Protein AF-A0A9P6U6Z8-F1 (afdb_monomer)

Secondary structure (DSSP, 8-state):
-HHHHHHHHHHHHHHHHHHHHHHHHHHHHHHHHS-GGGS-TTS---HHHHHHHHHHHHHHHHHHHHHHHHHHHHHHHHHHHHHHHHHHHHTTS----------PPPPEEEEETTEEEEE---------

Structure (mmCIF, N/CA/C/O backbone):
data_AF-A0A9P6U6Z8-F1
#
_entry.id   AF-A0A9P6U6Z8-F1
#
loop_
_atom_site.group_PDB
_atom_site.id
_atom_site.type_symbol
_atom_site.label_atom_id
_atom_site.label_alt_id
_atom_site.label_comp_id
_atom_site.label_asym_id
_atom_site.label_entity_id
_atom_site.label_seq_id
_atom_site.pdbx_PDB_ins_code
_atom_site.Cartn_x
_atom_site.Cartn_y
_atom_site.Cartn_z
_atom_site.occupancy
_atom_site.B_iso_or_equiv
_atom_site.auth_seq_id
_atom_site.auth_comp_id
_atom_site.auth_asym_id
_atom_site.auth_atom_id
_atom_site.pdbx_PDB_model_num
ATOM 1 N N . MET A 1 1 ? 26.142 -16.366 -38.286 1.00 62.81 1 MET A N 1
ATOM 2 C CA . MET A 1 1 ? 26.442 -16.435 -36.831 1.00 62.81 1 MET A CA 1
ATOM 3 C C . MET A 1 1 ? 26.085 -15.152 -36.070 1.00 62.81 1 MET A C 1
ATOM 5 O O . MET A 1 1 ? 25.405 -15.247 -35.051 1.00 62.81 1 MET A O 1
ATOM 9 N N . ASN A 1 2 ? 26.460 -13.964 -36.560 1.00 77.44 2 ASN A N 1
ATOM 10 C CA . ASN A 1 2 ? 26.207 -12.683 -35.872 1.00 77.44 2 ASN A CA 1
ATOM 11 C C . ASN A 1 2 ? 24.716 -12.337 -35.706 1.00 77.44 2 ASN A C 1
ATOM 13 O O . ASN A 1 2 ? 24.307 -11.908 -34.629 1.00 77.44 2 ASN A O 1
ATOM 17 N N . GLU A 1 3 ? 23.889 -12.637 -36.709 1.00 84.00 3 GLU A N 1
ATOM 18 C CA . GLU A 1 3 ? 22.441 -12.378 -36.680 1.00 84.00 3 GLU A CA 1
ATOM 19 C C . GLU A 1 3 ? 21.719 -13.154 -35.560 1.00 84.00 3 GLU A C 1
ATOM 21 O O . GLU A 1 3 ? 20.912 -12.604 -34.816 1.00 84.00 3 GLU A O 1
ATOM 26 N N . LYS A 1 4 ? 22.078 -14.430 -35.353 1.00 85.19 4 LYS A N 1
ATOM 27 C CA . LYS A 1 4 ? 21.512 -15.270 -34.281 1.00 85.19 4 LYS A CA 1
ATOM 28 C C . LYS A 1 4 ? 21.896 -14.750 -32.892 1.00 85.19 4 LYS A C 1
ATOM 30 O O . LYS A 1 4 ? 21.081 -14.787 -31.973 1.00 85.19 4 LYS A O 1
ATOM 35 N N . ARG A 1 5 ? 23.124 -14.241 -32.729 1.00 87.88 5 ARG A N 1
ATOM 36 C CA . ARG A 1 5 ? 23.589 -13.630 -31.471 1.00 87.88 5 ARG A CA 1
ATOM 37 C C . ARG A 1 5 ? 22.898 -12.288 -31.212 1.00 87.88 5 ARG A C 1
ATOM 39 O O . ARG A 1 5 ? 22.545 -12.017 -30.068 1.00 87.88 5 ARG A O 1
ATOM 46 N N . ARG A 1 6 ? 22.659 -11.493 -32.259 1.00 91.94 6 ARG 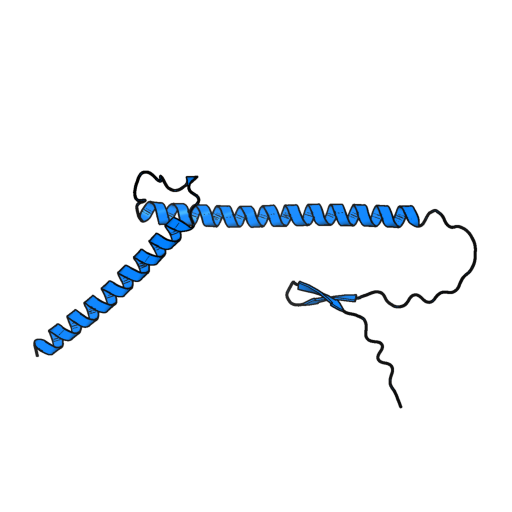A N 1
ATOM 47 C CA . ARG A 1 6 ? 21.905 -10.233 -32.201 1.00 91.94 6 ARG A CA 1
ATOM 48 C C . ARG A 1 6 ? 20.463 -10.460 -31.746 1.00 91.94 6 ARG A C 1
ATOM 50 O O . ARG A 1 6 ? 20.079 -9.926 -30.711 1.00 91.94 6 ARG A O 1
ATOM 57 N N . ARG A 1 7 ? 19.735 -11.370 -32.404 1.00 90.88 7 ARG A N 1
ATOM 58 C CA . ARG A 1 7 ? 18.351 -11.728 -32.036 1.00 90.88 7 ARG A CA 1
ATOM 59 C C . ARG A 1 7 ? 18.224 -12.226 -30.594 1.00 90.88 7 ARG A C 1
ATOM 61 O O . ARG A 1 7 ? 17.289 -11.862 -29.891 1.00 90.88 7 ARG A O 1
ATOM 68 N N . ARG A 1 8 ? 19.190 -13.022 -30.115 1.00 91.69 8 ARG A N 1
ATOM 69 C CA . ARG A 1 8 ? 19.227 -13.469 -28.709 1.00 91.69 8 ARG A CA 1
ATOM 70 C C . ARG A 1 8 ? 19.361 -12.299 -27.730 1.00 91.69 8 ARG A C 1
ATOM 72 O O . ARG A 1 8 ? 18.656 -12.277 -26.727 1.00 91.69 8 ARG A O 1
ATOM 79 N N . ARG A 1 9 ? 20.231 -11.323 -28.019 1.00 93.94 9 ARG A N 1
ATOM 80 C CA . ARG A 1 9 ? 20.387 -10.117 -27.184 1.00 93.94 9 ARG A CA 1
ATOM 81 C C . ARG A 1 9 ? 19.136 -9.246 -27.208 1.00 93.94 9 ARG A C 1
ATOM 83 O O . ARG A 1 9 ? 18.712 -8.784 -26.159 1.00 93.94 9 ARG A O 1
ATOM 90 N N . GLU A 1 10 ? 18.541 -9.045 -28.379 1.00 94.50 10 GLU A N 1
ATOM 91 C CA . GLU A 1 10 ? 17.307 -8.265 -28.531 1.00 94.50 10 GLU A CA 1
ATOM 92 C C . GLU A 1 10 ? 16.157 -8.896 -27.736 1.00 94.50 10 GLU A C 1
ATOM 94 O O . GLU A 1 10 ? 15.512 -8.212 -26.942 1.00 94.50 10 GLU A O 1
ATOM 99 N N . SER A 1 11 ? 15.974 -10.215 -27.857 1.00 95.44 11 SER A N 1
ATOM 100 C CA . SER A 1 11 ? 14.991 -10.963 -27.068 1.00 95.44 11 SER A CA 1
ATOM 101 C C . SER A 1 11 ? 15.243 -10.822 -25.567 1.00 95.44 11 SER A C 1
ATOM 103 O O . SER A 1 11 ? 14.315 -10.543 -24.812 1.00 95.44 11 SER A O 1
ATOM 105 N N . HIS A 1 12 ? 16.492 -10.988 -25.124 1.00 97.50 12 HIS A N 1
ATOM 106 C CA . HIS A 1 12 ? 16.856 -10.839 -23.716 1.00 97.50 12 HIS A CA 1
ATOM 107 C C . HIS A 1 12 ? 16.560 -9.422 -23.198 1.00 97.50 12 HIS A C 1
ATOM 109 O O . HIS A 1 12 ? 15.935 -9.252 -22.153 1.00 97.50 12 HIS A O 1
ATOM 115 N N . ASN A 1 13 ? 16.936 -8.392 -23.959 1.00 98.00 13 ASN A N 1
ATOM 116 C CA . ASN A 1 13 ? 16.691 -6.995 -23.603 1.00 98.00 13 ASN A CA 1
ATOM 117 C C . ASN A 1 13 ? 15.195 -6.668 -23.528 1.00 98.00 13 ASN A C 1
ATOM 119 O O . ASN A 1 13 ? 14.782 -5.897 -22.661 1.00 98.00 13 ASN A O 1
ATOM 123 N N . ALA A 1 14 ? 14.382 -7.246 -24.415 1.00 97.50 14 ALA A N 1
ATOM 124 C CA . ALA A 1 14 ? 12.934 -7.072 -24.404 1.00 97.50 14 ALA A CA 1
ATOM 125 C C . ALA A 1 14 ? 12.278 -7.725 -23.177 1.00 97.50 14 ALA A C 1
ATOM 127 O O . ALA A 1 14 ? 11.343 -7.163 -22.606 1.00 97.50 14 ALA A O 1
ATOM 128 N N . VAL A 1 15 ? 12.762 -8.897 -22.758 1.00 98.31 15 VAL A N 1
ATOM 129 C CA . VAL A 1 15 ? 12.289 -9.571 -21.538 1.00 98.31 15 VAL A CA 1
ATOM 130 C C . VAL A 1 15 ? 12.639 -8.748 -20.302 1.00 98.31 15 VAL A C 1
ATOM 132 O O . VAL A 1 15 ? 11.762 -8.447 -19.497 1.00 98.31 15 VAL A O 1
ATOM 135 N N . GLU A 1 16 ? 13.891 -8.311 -20.182 1.00 98.25 16 GLU A N 1
ATOM 136 C CA . GLU A 1 16 ? 14.320 -7.537 -19.017 1.00 98.25 16 GLU A CA 1
ATOM 137 C C . GLU A 1 16 ? 13.638 -6.163 -18.951 1.00 98.25 16 GLU A C 1
ATOM 139 O O . GLU A 1 16 ? 13.283 -5.699 -17.870 1.00 98.25 16 GLU A O 1
ATOM 144 N N . ARG A 1 17 ? 13.377 -5.519 -20.098 1.00 98.44 17 ARG A N 1
ATOM 145 C CA . ARG A 1 17 ? 12.574 -4.290 -20.135 1.00 98.44 17 ARG A CA 1
ATOM 146 C C . ARG A 1 17 ? 11.178 -4.526 -19.555 1.00 98.44 17 ARG A C 1
ATOM 148 O O . ARG A 1 17 ? 10.813 -3.826 -18.620 1.0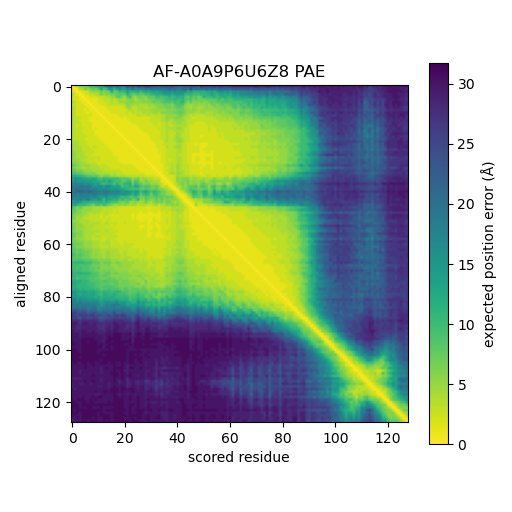0 98.44 17 ARG A O 1
ATOM 155 N N . ARG A 1 18 ? 10.467 -5.560 -20.022 1.00 98.56 18 ARG A N 1
ATOM 156 C CA . ARG A 1 18 ? 9.136 -5.919 -19.499 1.00 98.56 18 ARG A CA 1
ATOM 157 C C . ARG A 1 18 ? 9.149 -6.201 -17.998 1.00 98.56 18 ARG A C 1
ATOM 159 O O . ARG A 1 18 ? 8.262 -5.743 -17.288 1.00 98.56 18 ARG A O 1
ATOM 166 N N . ARG A 1 19 ? 10.173 -6.901 -17.499 1.00 98.62 19 ARG A N 1
ATOM 167 C CA . ARG A 1 19 ? 10.344 -7.133 -16.057 1.00 98.62 19 ARG A CA 1
ATOM 168 C C . ARG A 1 19 ? 10.480 -5.816 -15.288 1.00 98.62 19 ARG A C 1
ATOM 170 O O . ARG A 1 19 ? 9.829 -5.642 -14.261 1.00 98.62 19 ARG A O 1
ATOM 177 N N . ARG A 1 20 ? 11.313 -4.888 -15.771 1.00 98.50 20 ARG A N 1
ATOM 178 C CA . ARG A 1 20 ? 11.484 -3.573 -15.130 1.00 98.50 20 ARG A CA 1
ATOM 179 C C . ARG A 1 20 ? 10.207 -2.745 -15.161 1.00 98.50 20 ARG A C 1
ATOM 181 O O . ARG A 1 20 ? 9.905 -2.097 -14.164 1.00 98.50 20 ARG A O 1
ATOM 188 N N . ASP A 1 21 ? 9.481 -2.770 -16.270 1.00 98.38 21 ASP A N 1
ATOM 189 C CA . ASP A 1 21 ? 8.234 -2.021 -16.422 1.00 98.38 21 ASP A CA 1
ATOM 190 C C . ASP A 1 21 ? 7.179 -2.545 -15.444 1.00 98.38 21 ASP A C 1
ATOM 192 O O . ASP A 1 21 ? 6.629 -1.759 -14.678 1.00 98.38 21 ASP A O 1
ATOM 196 N N . ASN A 1 22 ? 7.031 -3.867 -15.324 1.00 98.44 22 ASN A N 1
ATOM 197 C CA . ASN A 1 22 ? 6.128 -4.472 -14.345 1.00 98.44 22 ASN A CA 1
ATOM 198 C C . ASN A 1 22 ? 6.477 -4.102 -12.889 1.00 98.44 22 ASN A C 1
ATOM 200 O O . ASN A 1 22 ? 5.593 -3.770 -12.102 1.00 98.44 22 ASN A O 1
ATOM 204 N N . ILE A 1 23 ? 7.766 -4.098 -12.526 1.00 98.31 23 ILE A N 1
ATOM 205 C CA . ILE A 1 23 ? 8.204 -3.643 -11.194 1.00 98.31 23 ILE A CA 1
ATOM 206 C C . ILE A 1 23 ? 7.832 -2.170 -10.979 1.00 98.31 23 ILE A C 1
ATOM 208 O O . ILE A 1 23 ? 7.349 -1.798 -9.910 1.00 98.31 23 ILE A O 1
ATOM 212 N N . ASN A 1 24 ? 8.055 -1.319 -11.982 1.00 97.69 24 ASN A N 1
ATOM 213 C CA . ASN A 1 24 ? 7.755 0.107 -11.886 1.00 97.69 24 ASN A CA 1
ATOM 214 C C . ASN A 1 24 ? 6.253 0.372 -11.758 1.00 97.69 24 ASN A C 1
ATOM 216 O O . ASN A 1 24 ? 5.869 1.228 -10.965 1.00 97.69 24 ASN A O 1
ATOM 220 N N . GLU A 1 25 ? 5.425 -0.371 -12.490 1.00 97.94 25 GLU A N 1
ATOM 221 C CA . GLU A 1 25 ? 3.965 -0.316 -12.388 1.00 97.94 25 GLU A CA 1
ATOM 222 C C . GLU A 1 25 ? 3.504 -0.657 -10.974 1.00 97.94 25 GLU A C 1
ATOM 224 O O . GLU A 1 25 ? 2.738 0.102 -10.388 1.00 97.94 25 GLU A O 1
ATOM 229 N N . LYS A 1 26 ? 4.033 -1.731 -10.376 1.00 98.06 26 LYS A N 1
ATOM 230 C CA . LYS A 1 26 ? 3.668 -2.122 -9.006 1.00 98.06 26 LY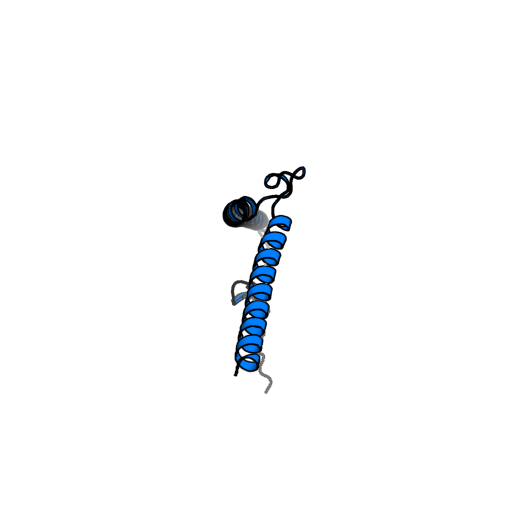S A CA 1
ATOM 231 C C . LYS A 1 26 ? 4.101 -1.096 -7.965 1.00 98.06 26 LYS A C 1
ATOM 233 O O . LYS A 1 26 ? 3.353 -0.820 -7.033 1.00 98.06 26 LYS A O 1
ATOM 238 N N . ILE A 1 27 ? 5.270 -0.477 -8.135 1.00 96.69 27 ILE A N 1
ATOM 239 C CA . ILE A 1 27 ? 5.689 0.635 -7.269 1.00 96.69 27 ILE A CA 1
ATOM 240 C C . ILE A 1 27 ? 4.747 1.834 -7.437 1.00 96.69 27 ILE A C 1
ATOM 242 O O . ILE A 1 27 ? 4.390 2.470 -6.451 1.00 96.69 27 ILE A O 1
ATOM 246 N N . GLN A 1 28 ? 4.321 2.147 -8.661 1.00 94.75 28 GLN A N 1
ATOM 247 C CA . GLN A 1 28 ? 3.397 3.253 -8.894 1.00 94.75 28 GLN A CA 1
ATOM 248 C C . GLN A 1 28 ? 2.009 2.972 -8.305 1.00 94.75 28 GLN A C 1
ATOM 250 O O . GLN A 1 28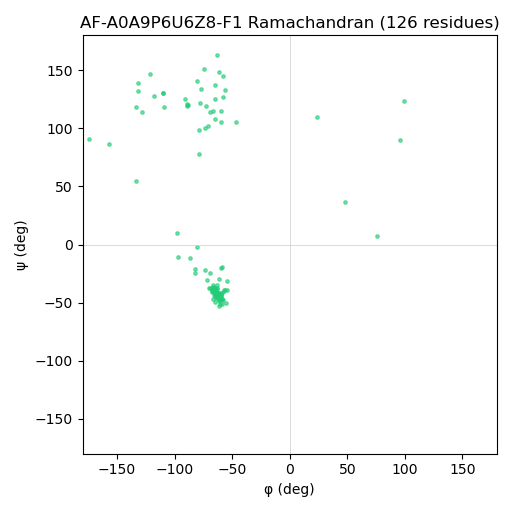 ? 1.435 3.861 -7.686 1.00 94.75 28 GLN A O 1
ATOM 255 N N . GLU A 1 29 ? 1.503 1.746 -8.434 1.00 96.31 29 GLU A N 1
ATOM 256 C CA . GLU A 1 29 ? 0.247 1.293 -7.826 1.00 96.31 29 GLU A CA 1
ATOM 257 C C . GLU A 1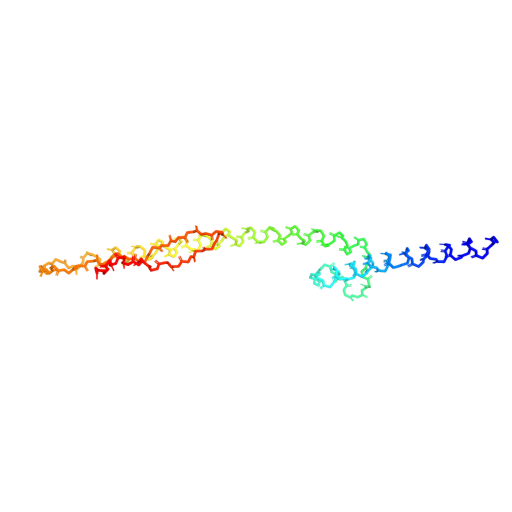 29 ? 0.289 1.446 -6.301 1.00 96.31 29 GLU A C 1
ATOM 259 O O . GLU A 1 29 ? -0.592 2.083 -5.724 1.00 96.31 29 GLU A O 1
ATOM 264 N N . LEU A 1 30 ? 1.367 0.987 -5.654 1.00 96.31 30 LEU A N 1
ATOM 265 C CA . LEU A 1 30 ? 1.579 1.190 -4.217 1.00 96.31 30 LEU A CA 1
ATOM 266 C C . LEU A 1 30 ? 1.504 2.670 -3.822 1.00 96.31 30 LEU A C 1
ATOM 268 O O . LEU A 1 30 ? 0.904 3.001 -2.805 1.00 96.31 30 LEU A O 1
ATOM 272 N N . SER A 1 31 ? 2.049 3.571 -4.643 1.00 93.25 31 SER A N 1
ATOM 273 C CA . SER A 1 31 ? 1.975 5.012 -4.381 1.00 93.25 31 SER A CA 1
ATOM 274 C C . SER A 1 31 ? 0.544 5.548 -4.347 1.00 93.25 31 SER A C 1
ATOM 276 O O . SER A 1 31 ? 0.308 6.529 -3.653 1.00 93.25 31 SER A O 1
ATOM 278 N N . THR A 1 32 ? -0.385 4.946 -5.095 1.00 92.88 32 THR A N 1
ATOM 279 C CA . THR A 1 32 ? -1.797 5.375 -5.146 1.00 92.88 32 THR A CA 1
ATOM 280 C C . THR A 1 32 ? -2.633 4.838 -3.987 1.00 92.88 32 THR A C 1
ATOM 282 O O . THR A 1 32 ? -3.671 5.404 -3.667 1.00 92.88 32 THR A O 1
ATOM 285 N N . LEU A 1 33 ? -2.175 3.759 -3.346 1.00 94.62 33 LEU A N 1
ATOM 286 C CA . LEU A 1 33 ? -2.830 3.153 -2.183 1.00 94.62 33 LEU A CA 1
ATOM 287 C C . LEU A 1 33 ? -2.398 3.798 -0.861 1.00 94.62 33 LEU A C 1
ATOM 289 O O . LEU A 1 33 ? -2.984 3.522 0.185 1.00 94.62 33 LEU A O 1
ATOM 293 N N . LEU A 1 34 ? -1.348 4.619 -0.890 1.00 93.00 34 LEU A N 1
ATOM 294 C CA . LEU A 1 34 ? -0.869 5.328 0.283 1.00 93.00 34 LEU A CA 1
ATOM 295 C C . LEU A 1 34 ? -1.772 6.529 0.599 1.00 93.00 34 LEU A C 1
ATOM 297 O O . LEU A 1 34 ? -2.067 7.315 -0.300 1.00 93.00 34 LEU A O 1
ATOM 301 N N . PRO A 1 35 ? -2.157 6.725 1.873 1.00 90.94 35 PRO A N 1
ATOM 302 C CA . PRO A 1 35 ? -2.850 7.935 2.297 1.00 90.94 35 PRO A CA 1
ATOM 303 C C . PRO A 1 35 ? -2.027 9.191 1.995 1.00 90.94 35 PRO A C 1
ATOM 305 O O . PRO A 1 35 ? -0.807 9.179 2.168 1.00 90.94 35 PRO A O 1
ATOM 308 N N . GLU A 1 36 ? -2.695 10.290 1.637 1.00 84.25 36 GLU A N 1
ATOM 309 C CA . GLU A 1 36 ? -2.056 11.560 1.248 1.00 84.25 36 GLU A CA 1
ATOM 310 C C . GLU A 1 36 ? -1.069 12.086 2.303 1.00 84.25 36 GLU A C 1
ATOM 312 O O . GLU A 1 36 ? -0.026 12.626 1.965 1.00 84.25 36 GLU A O 1
ATOM 317 N N . ILE A 1 37 ? -1.309 11.819 3.591 1.00 80.25 37 ILE A N 1
ATOM 318 C CA . ILE A 1 37 ? -0.387 12.186 4.681 1.00 80.25 37 ILE A CA 1
ATOM 319 C C . ILE A 1 37 ? 1.018 11.564 4.556 1.00 80.25 37 ILE A C 1
ATOM 321 O O . ILE A 1 37 ? 1.964 12.027 5.194 1.00 80.25 37 ILE A O 1
ATOM 325 N N . TYR A 1 38 ? 1.173 10.489 3.779 1.00 77.25 38 TYR A N 1
ATOM 326 C CA . TYR A 1 38 ? 2.447 9.796 3.583 1.00 77.25 38 TYR A CA 1
ATOM 327 C C . TYR A 1 38 ? 3.180 10.219 2.311 1.00 77.25 38 TYR A C 1
ATOM 329 O O . TYR A 1 38 ? 4.350 9.847 2.151 1.00 77.25 38 TYR A O 1
ATOM 337 N N . VAL A 1 39 ? 2.518 10.965 1.425 1.00 75.69 39 VAL A N 1
ATOM 338 C CA . VAL A 1 39 ? 3.013 11.310 0.094 1.00 75.69 39 VAL A CA 1
ATOM 339 C C . VAL A 1 39 ? 2.916 12.816 -0.084 1.00 75.69 39 VAL A C 1
ATOM 341 O O . VAL A 1 39 ? 1.834 13.381 -0.113 1.00 75.69 39 VAL A O 1
ATOM 344 N N . ASP A 1 40 ? 4.063 13.475 -0.193 1.00 75.06 40 ASP A N 1
ATOM 345 C CA . ASP A 1 40 ? 4.099 14.921 -0.383 1.00 75.06 40 ASP A CA 1
ATOM 346 C C . ASP A 1 40 ? 3.605 15.264 -1.798 1.00 75.06 40 ASP A C 1
ATOM 348 O O . ASP A 1 40 ? 4.331 15.076 -2.776 1.00 75.06 40 ASP A O 1
ATOM 352 N N . SER A 1 41 ? 2.352 15.714 -1.921 1.00 68.12 41 SER A N 1
ATOM 353 C CA . SER A 1 41 ? 1.660 15.931 -3.203 1.00 68.12 41 SER A CA 1
ATOM 354 C C . SER A 1 41 ? 2.366 16.932 -4.122 1.00 68.12 41 SER A C 1
ATOM 356 O O . SER A 1 41 ? 2.133 16.934 -5.331 1.00 68.12 41 SER A O 1
ATOM 358 N N . ALA A 1 42 ? 3.245 17.772 -3.568 1.00 71.75 42 ALA A N 1
ATOM 359 C CA . ALA A 1 42 ? 4.025 18.745 -4.322 1.00 71.75 42 ALA A CA 1
ATOM 360 C C . ALA A 1 42 ? 5.168 18.112 -5.137 1.00 71.75 42 ALA A C 1
ATOM 362 O O . ALA A 1 42 ? 5.622 18.710 -6.111 1.00 71.75 42 ALA A O 1
ATOM 363 N N . ASN A 1 43 ? 5.636 16.912 -4.772 1.00 76.88 43 ASN A N 1
ATOM 364 C CA . ASN A 1 43 ? 6.793 16.278 -5.397 1.00 76.88 43 ASN A CA 1
ATOM 365 C C . ASN A 1 43 ? 6.514 14.827 -5.774 1.00 76.88 43 ASN A C 1
ATOM 367 O O . ASN A 1 43 ? 5.969 14.051 -4.997 1.00 76.88 43 ASN A O 1
ATOM 371 N N . LYS A 1 44 ? 6.984 14.412 -6.958 1.00 79.19 44 LYS A N 1
ATOM 372 C CA . LYS A 1 44 ? 6.889 13.010 -7.373 1.00 79.19 44 LYS A CA 1
ATOM 373 C C . LYS A 1 44 ? 7.634 12.128 -6.355 1.00 79.19 44 LYS A C 1
ATOM 375 O O . LYS A 1 44 ? 8.861 12.236 -6.253 1.00 79.19 44 LYS A O 1
ATOM 380 N N . PRO A 1 45 ? 6.937 11.247 -5.618 1.00 80.00 45 PRO A N 1
ATOM 381 C CA . PRO A 1 45 ? 7.554 10.470 -4.557 1.00 80.00 45 PRO A CA 1
ATOM 382 C C . PRO A 1 45 ? 8.597 9.514 -5.136 1.00 80.00 45 PRO A C 1
ATOM 384 O O . PRO A 1 45 ? 8.406 8.879 -6.177 1.00 80.00 45 PRO A O 1
ATOM 387 N N . ASN A 1 46 ? 9.742 9.418 -4.462 1.00 90.69 46 ASN A N 1
ATOM 388 C CA . ASN A 1 46 ? 10.805 8.522 -4.896 1.00 90.69 46 ASN A CA 1
ATOM 389 C C . ASN A 1 46 ? 10.449 7.055 -4.582 1.00 90.69 46 ASN A C 1
ATOM 391 O O . ASN A 1 46 ? 9.748 6.759 -3.613 1.00 90.69 46 ASN A O 1
ATOM 395 N N . LYS A 1 47 ? 10.969 6.115 -5.386 1.00 93.56 47 LYS A N 1
ATOM 396 C CA . LYS A 1 47 ? 10.646 4.680 -5.261 1.00 93.56 47 LYS A CA 1
ATOM 397 C C . LYS A 1 47 ? 10.948 4.116 -3.867 1.00 93.56 47 LYS A C 1
ATOM 399 O O . LYS A 1 47 ? 10.173 3.319 -3.356 1.00 93.56 47 LYS A O 1
ATOM 404 N N . GLY A 1 48 ? 12.050 4.540 -3.243 1.00 93.88 48 GLY A N 1
ATOM 405 C CA . GLY A 1 48 ? 12.435 4.075 -1.907 1.00 93.88 48 GLY A CA 1
ATOM 406 C C . GLY A 1 48 ? 11.460 4.521 -0.815 1.00 93.88 48 GLY A C 1
ATOM 407 O O . GLY A 1 48 ? 11.118 3.739 0.068 1.00 93.88 48 GLY A O 1
ATOM 408 N N . VAL A 1 49 ? 10.966 5.756 -0.902 1.00 92.88 49 VAL A N 1
ATOM 409 C CA . VAL A 1 49 ? 9.949 6.307 -0.003 1.00 92.88 49 VAL A CA 1
ATOM 410 C C . VAL A 1 49 ? 8.630 5.579 -0.194 1.00 92.88 49 VAL A C 1
ATOM 412 O O . VAL A 1 49 ? 8.067 5.154 0.809 1.00 92.88 49 VAL A O 1
ATOM 415 N N . ILE A 1 50 ? 8.179 5.372 -1.438 1.00 94.31 50 ILE A N 1
ATOM 416 C CA . ILE A 1 50 ? 6.939 4.629 -1.713 1.00 94.31 50 ILE A CA 1
ATOM 417 C C . ILE A 1 50 ? 7.004 3.246 -1.062 1.00 94.31 50 ILE A C 1
ATOM 419 O O . ILE A 1 50 ? 6.105 2.881 -0.311 1.00 94.31 50 ILE A O 1
ATOM 423 N N . LEU A 1 51 ? 8.093 2.502 -1.280 1.00 97.00 51 LEU A N 1
ATOM 424 C CA . LEU A 1 51 ? 8.265 1.165 -0.707 1.00 97.00 51 LEU A CA 1
ATOM 425 C C . LEU A 1 51 ? 8.269 1.189 0.826 1.00 97.00 51 LEU A C 1
ATOM 427 O O . LEU A 1 51 ? 7.532 0.426 1.448 1.00 97.00 51 LEU A O 1
ATOM 431 N N . ARG A 1 52 ? 9.049 2.084 1.444 1.00 95.44 52 ARG A N 1
ATOM 432 C CA . ARG A 1 52 ? 9.118 2.200 2.909 1.00 95.44 52 ARG A CA 1
ATOM 433 C C . ARG A 1 52 ? 7.756 2.543 3.511 1.00 95.44 52 ARG A C 1
ATOM 435 O O . ARG A 1 52 ? 7.291 1.840 4.400 1.00 95.44 52 ARG A O 1
ATOM 442 N N . LYS A 1 53 ? 7.097 3.581 2.988 1.00 95.25 53 LYS A N 1
ATOM 443 C CA . LYS A 1 53 ? 5.777 4.015 3.461 1.00 95.25 53 LYS A CA 1
ATOM 444 C C . LYS A 1 53 ? 4.711 2.944 3.246 1.00 95.25 53 LYS A C 1
ATOM 446 O O . LYS A 1 53 ? 3.855 2.784 4.105 1.00 95.25 53 LYS A O 1
ATOM 451 N N . SER A 1 54 ? 4.794 2.175 2.158 1.00 96.69 54 SER A N 1
ATOM 452 C CA . SER A 1 54 ? 3.886 1.044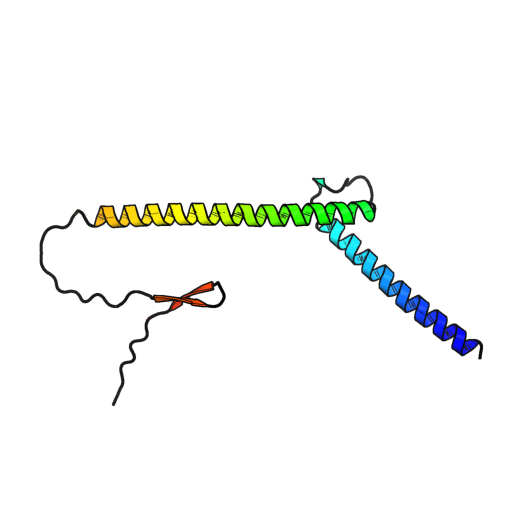 1.910 1.00 96.69 54 SER A CA 1
ATOM 453 C C . SER A 1 54 ? 4.011 -0.025 2.989 1.00 96.69 54 SER A C 1
ATOM 455 O O . SER A 1 54 ? 3.001 -0.495 3.502 1.00 96.69 54 SER A O 1
ATOM 457 N N . VAL A 1 55 ? 5.237 -0.375 3.388 1.00 97.62 55 VAL A N 1
ATOM 458 C CA . VAL A 1 55 ? 5.466 -1.344 4.473 1.00 97.62 55 VAL A CA 1
ATOM 459 C C . VAL A 1 55 ? 4.917 -0.824 5.802 1.00 97.62 55 VAL A C 1
ATOM 461 O O . VAL A 1 55 ? 4.224 -1.562 6.504 1.00 97.62 55 VAL A O 1
ATOM 464 N N . ASP A 1 56 ? 5.189 0.439 6.135 1.00 96.31 56 ASP A N 1
ATOM 465 C CA . ASP A 1 56 ? 4.689 1.060 7.366 1.00 96.31 56 ASP A CA 1
ATOM 466 C C . ASP A 1 56 ? 3.155 1.080 7.396 1.00 96.31 56 ASP A C 1
ATOM 468 O O . ASP A 1 56 ? 2.539 0.729 8.404 1.00 96.31 56 ASP A O 1
ATOM 472 N N . TYR A 1 57 ? 2.529 1.427 6.270 1.00 97.50 57 TYR A N 1
ATOM 473 C CA . TYR A 1 57 ? 1.078 1.496 6.164 1.00 97.50 57 TYR A CA 1
ATOM 474 C C . TYR A 1 57 ? 0.417 0.118 6.266 1.00 97.50 57 TYR A C 1
ATOM 476 O O . TYR A 1 57 ? -0.578 -0.023 6.973 1.00 97.50 57 TYR A O 1
ATOM 484 N N . ILE A 1 58 ? 0.996 -0.925 5.661 1.00 98.00 58 ILE A N 1
ATOM 485 C CA . ILE A 1 58 ? 0.501 -2.304 5.816 1.00 98.00 58 ILE A CA 1
ATOM 486 C C . ILE A 1 58 ? 0.530 -2.730 7.289 1.00 98.00 58 ILE A C 1
ATOM 488 O O . ILE A 1 58 ? -0.450 -3.285 7.783 1.00 98.00 58 ILE A O 1
ATOM 492 N N . ARG A 1 59 ? 1.616 -2.434 8.017 1.00 98.19 59 ARG A N 1
ATOM 49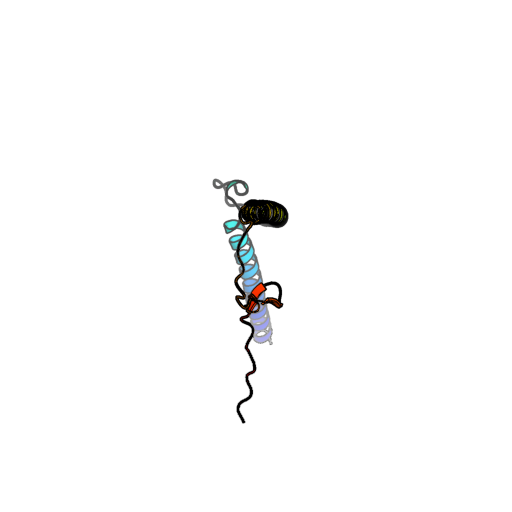3 C CA . ARG A 1 59 ? 1.710 -2.737 9.457 1.00 98.19 59 ARG A CA 1
ATOM 494 C C . ARG A 1 59 ? 0.649 -1.990 10.262 1.00 98.19 59 ARG A C 1
ATOM 496 O O . ARG A 1 59 ? 0.014 -2.581 11.131 1.00 98.19 59 ARG A O 1
ATOM 503 N N . HIS A 1 60 ? 0.427 -0.717 9.945 1.00 97.00 60 HIS A N 1
ATOM 504 C CA . HIS A 1 60 ? -0.624 0.079 10.571 1.00 97.00 60 HIS A CA 1
ATOM 505 C C . HIS A 1 60 ? -2.023 -0.498 10.294 1.00 97.00 60 HIS A C 1
ATOM 507 O O . HIS A 1 60 ? -2.819 -0.640 11.218 1.00 97.00 60 HIS A O 1
ATOM 513 N N . LEU A 1 61 ? -2.319 -0.901 9.053 1.00 97.94 61 LEU A N 1
ATOM 514 C CA . LEU A 1 61 ? -3.592 -1.538 8.703 1.00 97.94 61 LEU A CA 1
ATOM 515 C C . LEU A 1 61 ? -3.804 -2.858 9.453 1.00 97.94 61 LEU A C 1
ATOM 517 O O . LEU A 1 61 ? -4.897 -3.099 9.956 1.00 97.94 61 LEU A O 1
ATOM 521 N N . GLN A 1 62 ? -2.767 -3.689 9.583 1.00 98.12 62 GLN A N 1
ATOM 522 C CA . GLN A 1 62 ? -2.837 -4.929 10.364 1.00 98.12 62 GLN A CA 1
ATOM 523 C C . GLN A 1 62 ? -3.183 -4.656 11.836 1.00 98.12 62 GLN A C 1
ATOM 525 O O . GLN A 1 62 ? -4.044 -5.329 12.403 1.00 98.12 62 GLN A O 1
ATOM 530 N N . GLN A 1 63 ? -2.562 -3.640 12.442 1.00 97.81 63 GLN A N 1
ATOM 531 C CA . GLN A 1 63 ? -2.869 -3.215 13.812 1.00 97.81 63 GLN A CA 1
ATOM 532 C C . GLN A 1 63 ? -4.293 -2.665 13.937 1.00 97.81 63 GLN A C 1
ATOM 534 O O . GLN A 1 63 ? -5.000 -2.992 14.891 1.00 97.81 63 GLN A O 1
ATOM 539 N N . LEU A 1 64 ? -4.733 -1.864 12.963 1.00 97.94 64 LEU A N 1
ATOM 540 C CA . LEU A 1 64 ? -6.076 -1.295 12.939 1.00 97.94 64 LEU A CA 1
ATOM 541 C C . LEU A 1 64 ? -7.142 -2.392 12.858 1.00 97.94 64 LEU A C 1
ATOM 543 O O . LEU A 1 64 ? -8.098 -2.363 13.627 1.00 97.94 64 LEU A O 1
ATOM 547 N N . VAL A 1 65 ? -6.957 -3.389 11.990 1.00 98.38 65 VAL A N 1
ATOM 548 C CA . VAL A 1 65 ? -7.870 -4.537 11.871 1.00 98.38 65 VAL A CA 1
ATOM 549 C C . VAL A 1 65 ? -7.935 -5.331 13.177 1.00 98.38 65 VAL A C 1
ATOM 551 O O . VAL A 1 65 ? -9.031 -5.668 13.625 1.00 98.38 65 VAL A O 1
ATOM 554 N N . ALA A 1 66 ? -6.795 -5.588 13.824 1.00 97.94 66 ALA A N 1
ATOM 555 C CA . ALA A 1 66 ? -6.760 -6.288 15.109 1.00 97.94 66 ALA A CA 1
ATOM 556 C C . ALA A 1 66 ? -7.505 -5.509 16.209 1.00 97.94 66 ALA A C 1
ATOM 558 O O . ALA A 1 66 ? -8.338 -6.071 16.918 1.00 97.94 66 ALA A O 1
ATOM 559 N N . SER A 1 67 ? -7.260 -4.198 16.306 1.00 98.06 67 SER A N 1
ATOM 560 C CA . SER A 1 67 ? -7.943 -3.314 17.259 1.00 98.06 67 SER A CA 1
ATOM 561 C C . SER A 1 67 ? -9.456 -3.279 17.029 1.00 98.06 67 SER A C 1
ATOM 563 O O . SER A 1 67 ? -10.233 -3.454 17.967 1.00 98.06 67 SER A O 1
ATOM 565 N N . GLN A 1 68 ? -9.887 -3.136 15.772 1.00 97.88 68 GLN A N 1
ATOM 566 C CA . GLN A 1 68 ? -11.309 -3.112 15.428 1.00 97.88 68 GLN A CA 1
ATOM 567 C C . GLN A 1 68 ? -11.993 -4.452 15.689 1.00 97.88 68 GLN A C 1
ATOM 569 O O . GLN A 1 68 ? -13.124 -4.478 16.162 1.00 97.88 68 GLN A O 1
ATOM 574 N N . THR A 1 69 ? -11.300 -5.566 15.450 1.00 97.81 69 THR A N 1
ATOM 575 C CA . THR A 1 69 ? -11.814 -6.901 15.779 1.00 97.81 69 THR A CA 1
ATOM 576 C C . THR A 1 69 ? -12.079 -7.025 17.278 1.00 97.81 69 THR A C 1
ATOM 578 O O . THR A 1 69 ? -13.177 -7.414 17.670 1.00 97.81 69 THR A O 1
ATOM 581 N N . ASN A 1 70 ? -11.125 -6.614 18.118 1.00 97.56 70 ASN A N 1
ATOM 582 C CA . ASN A 1 70 ? -11.298 -6.630 19.573 1.00 97.56 70 ASN A CA 1
ATOM 583 C C . ASN A 1 70 ? -12.450 -5.719 20.013 1.00 97.56 70 ASN A C 1
ATOM 585 O O . ASN A 1 70 ? -13.266 -6.104 20.849 1.00 97.56 70 ASN A O 1
ATOM 589 N N . ARG A 1 71 ? -12.549 -4.519 19.426 1.00 97.50 71 ARG A N 1
ATOM 590 C CA . ARG A 1 71 ? -13.617 -3.573 19.757 1.00 97.50 71 ARG A CA 1
ATOM 591 C C . ARG A 1 71 ? -14.995 -4.100 19.364 1.00 97.50 71 ARG A C 1
ATOM 593 O O . ARG A 1 71 ? -15.938 -3.956 20.137 1.00 97.50 71 ARG A O 1
ATOM 600 N N . ASN A 1 72 ? -15.110 -4.724 18.195 1.00 97.38 72 ASN A N 1
ATOM 601 C CA . ASN A 1 72 ? -16.355 -5.340 17.746 1.00 97.38 72 ASN A CA 1
ATOM 602 C C . ASN A 1 72 ? -16.760 -6.502 18.659 1.00 97.38 72 ASN A C 1
ATOM 604 O O . ASN A 1 72 ? -17.910 -6.548 19.079 1.00 97.38 72 ASN A O 1
ATOM 608 N N . GLN A 1 73 ? -15.819 -7.367 19.051 1.00 97.19 73 GLN A N 1
ATOM 609 C CA . GLN A 1 73 ? -16.085 -8.452 20.005 1.00 97.19 73 GLN A CA 1
ATOM 610 C C . GLN A 1 73 ? -16.579 -7.927 21.358 1.00 97.19 73 GLN A C 1
ATOM 612 O O . GLN A 1 73 ? -17.525 -8.465 21.930 1.00 97.19 73 GLN A O 1
ATOM 617 N N . GLU A 1 74 ? -15.970 -6.856 21.867 1.00 96.50 74 GLU A N 1
ATOM 618 C CA . GLU A 1 74 ? -16.392 -6.232 23.121 1.00 96.50 74 GLU A CA 1
ATOM 619 C C . GLU A 1 74 ? -17.815 -5.664 23.017 1.00 96.50 74 GLU A C 1
ATOM 621 O O . GLU A 1 74 ? -18.645 -5.882 23.901 1.00 96.50 74 GLU A O 1
ATOM 626 N N . LEU A 1 75 ? -18.120 -4.961 21.924 1.00 96.50 75 LEU A N 1
ATOM 627 C CA . LEU A 1 75 ? -19.452 -4.410 21.674 1.00 96.50 75 LEU A CA 1
ATOM 628 C C . LEU A 1 75 ? -20.506 -5.512 21.518 1.00 96.50 75 LEU A C 1
ATOM 630 O O . LEU A 1 75 ? -21.594 -5.404 22.084 1.00 96.50 75 LEU A O 1
ATOM 634 N N . GLU A 1 76 ? -20.186 -6.587 20.801 1.00 96.12 76 GLU A N 1
ATOM 635 C CA . GLU A 1 76 ? -21.056 -7.757 20.663 1.00 96.12 76 GLU A CA 1
ATOM 636 C C . GLU A 1 76 ? -21.321 -8.422 22.018 1.00 96.12 76 GLU A C 1
ATOM 638 O O . GLU A 1 76 ? -22.474 -8.721 22.334 1.00 96.12 76 GLU A O 1
ATOM 643 N N . ALA A 1 77 ? -20.298 -8.575 22.864 1.00 95.75 77 ALA A N 1
ATOM 644 C CA . ALA A 1 77 ? -20.454 -9.112 24.214 1.00 95.75 77 ALA A CA 1
ATOM 645 C C . ALA A 1 77 ? -21.349 -8.220 25.095 1.00 95.75 77 ALA A C 1
ATOM 647 O O . ALA A 1 77 ? -22.219 -8.724 25.809 1.00 95.75 77 ALA A O 1
ATOM 648 N N . GLN A 1 78 ? -21.197 -6.893 25.011 1.00 95.06 78 GLN A N 1
ATOM 649 C CA . GLN A 1 78 ? -22.059 -5.944 25.727 1.00 95.06 78 GLN A CA 1
ATOM 650 C C . GLN A 1 78 ? -23.521 -6.037 25.268 1.00 95.06 78 GLN A C 1
ATOM 652 O O . GLN A 1 78 ? -24.435 -6.025 26.098 1.00 95.06 78 GLN A O 1
ATOM 657 N N . LEU A 1 79 ? -23.757 -6.163 23.959 1.00 93.69 79 LEU A N 1
ATOM 658 C CA . LEU A 1 79 ? -25.101 -6.344 23.409 1.00 93.69 79 LEU A CA 1
ATOM 659 C C . LEU A 1 79 ? -25.719 -7.674 23.850 1.00 93.69 79 LEU A C 1
ATOM 661 O O . LEU A 1 79 ? -26.884 -7.701 24.245 1.00 93.69 79 LEU A O 1
ATOM 665 N N . GLN A 1 80 ? -24.945 -8.761 23.845 1.00 93.56 80 GLN A N 1
ATOM 666 C CA . GLN A 1 80 ? -25.401 -10.061 24.338 1.00 93.56 80 GLN A CA 1
ATOM 667 C C . GLN A 1 80 ? -25.775 -10.002 25.822 1.00 93.56 80 GLN A C 1
ATOM 669 O O . GLN A 1 80 ? -26.865 -10.441 26.188 1.00 93.56 80 GLN A O 1
ATOM 674 N N . ALA A 1 81 ? -24.927 -9.404 26.663 1.00 92.38 81 ALA A N 1
ATOM 675 C CA . ALA A 1 81 ? -25.196 -9.247 28.091 1.00 92.38 81 ALA A CA 1
ATOM 676 C C . ALA A 1 81 ? -26.462 -8.411 28.349 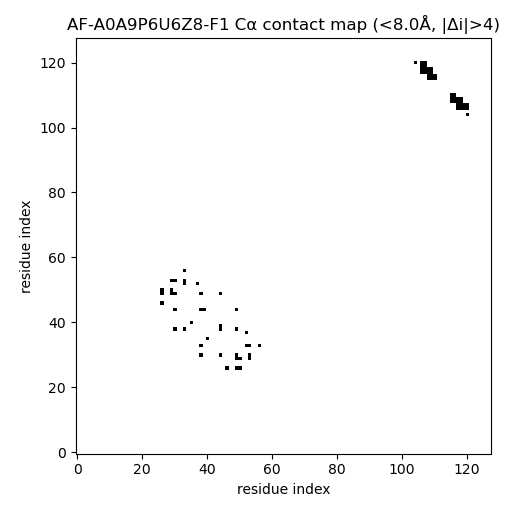1.00 92.38 81 ALA A C 1
ATOM 678 O O . ALA A 1 81 ? -27.306 -8.785 29.165 1.00 92.38 81 ALA A O 1
ATOM 679 N N . ARG A 1 82 ? -26.645 -7.308 27.610 1.00 92.56 82 ARG A N 1
ATOM 680 C CA . ARG A 1 82 ? -27.849 -6.469 27.705 1.00 92.56 82 ARG A CA 1
ATOM 681 C C . ARG A 1 82 ? -29.112 -7.216 27.272 1.00 92.56 82 ARG A C 1
ATOM 683 O O . ARG A 1 82 ? -30.137 -7.096 27.941 1.00 92.56 82 ARG A O 1
ATOM 690 N N . ASN A 1 83 ? -29.049 -7.981 26.185 1.00 88.44 83 ASN A N 1
ATOM 691 C CA . ASN A 1 83 ? -30.188 -8.760 25.693 1.00 88.44 83 ASN A CA 1
ATOM 692 C C . ASN A 1 83 ? -30.579 -9.881 26.670 1.00 88.44 83 ASN A C 1
ATOM 694 O O . ASN A 1 83 ? -31.767 -10.084 26.903 1.00 88.44 83 ASN A O 1
ATOM 698 N N . GLN A 1 84 ? -29.602 -10.548 27.295 1.00 85.81 84 GLN A N 1
ATOM 699 C CA . GLN A 1 84 ? -29.850 -11.550 28.341 1.00 85.81 84 GLN A CA 1
ATOM 700 C C . GLN A 1 84 ? -30.464 -10.931 29.609 1.00 85.81 84 GLN A C 1
ATOM 702 O O . GLN A 1 84 ? -31.380 -11.493 30.210 1.00 85.81 84 GLN A O 1
ATOM 707 N N . ALA A 1 85 ? -30.007 -9.742 30.016 1.00 82.75 85 ALA A N 1
ATOM 708 C CA . ALA A 1 85 ? -30.603 -9.023 31.142 1.00 82.75 85 ALA A CA 1
ATOM 709 C C . ALA A 1 85 ? -32.055 -8.596 30.849 1.00 82.75 85 ALA A C 1
ATOM 711 O O . ALA A 1 85 ? -32.921 -8.706 31.718 1.00 82.75 85 ALA A O 1
ATOM 712 N N . ALA A 1 86 ? -32.342 -8.165 29.617 1.00 81.12 86 ALA A N 1
ATOM 713 C CA . ALA A 1 86 ? -33.695 -7.825 29.184 1.00 81.12 86 ALA A CA 1
ATOM 714 C C . ALA A 1 86 ? -34.628 -9.051 29.132 1.00 81.12 86 ALA A C 1
ATOM 716 O O . ALA A 1 86 ? -35.788 -8.938 29.529 1.00 81.12 86 ALA A O 1
ATOM 717 N N . SER A 1 87 ? -34.138 -10.227 28.714 1.00 74.19 87 SER A N 1
ATOM 718 C CA . SER A 1 87 ? -34.933 -11.464 28.734 1.00 74.19 87 SER A CA 1
ATOM 719 C C . SER A 1 87 ? -35.206 -11.968 30.156 1.00 74.19 87 SER A C 1
ATOM 721 O O . SER A 1 87 ? -36.320 -12.400 30.445 1.00 74.19 87 SER A O 1
ATOM 723 N N . ASN A 1 88 ? -34.240 -11.849 31.074 1.00 63.62 88 ASN A N 1
ATOM 724 C CA . ASN A 1 88 ? -34.420 -12.272 32.469 1.00 63.62 88 ASN A CA 1
ATOM 725 C C . ASN A 1 88 ? -35.352 -11.336 33.261 1.00 63.62 88 ASN A C 1
ATOM 727 O O . ASN A 1 88 ? -36.076 -11.797 34.141 1.00 63.62 88 ASN A O 1
ATOM 731 N N . GLY A 1 89 ? -35.400 -10.041 32.926 1.00 59.22 89 GLY A N 1
ATOM 732 C CA . GLY A 1 89 ? -36.339 -9.085 33.530 1.00 59.22 89 GLY A CA 1
ATOM 733 C C . GLY A 1 89 ? -37.810 -9.308 33.142 1.00 59.22 89 GLY A C 1
ATOM 734 O O . GLY A 1 89 ? -38.702 -8.937 33.902 1.00 59.22 89 GLY A O 1
ATOM 735 N N . ALA A 1 90 ? -38.078 -9.945 31.996 1.00 55.31 90 ALA A N 1
ATOM 736 C CA . ALA A 1 90 ? -39.435 -10.270 31.547 1.00 55.31 90 ALA A CA 1
ATOM 737 C C . ALA A 1 90 ? -39.994 -11.558 32.185 1.00 55.31 90 ALA A C 1
ATOM 739 O O . ALA A 1 90 ? -41.207 -11.691 32.323 1.00 55.31 90 ALA A O 1
ATOM 740 N N . SER A 1 91 ? -39.132 -12.477 32.637 1.00 50.38 91 SER A N 1
ATOM 741 C CA . SER A 1 91 ? -39.549 -13.769 33.210 1.00 50.38 91 SER A CA 1
ATOM 742 C C . SER A 1 91 ? -40.006 -13.697 34.679 1.00 50.38 91 SER A C 1
ATOM 744 O O . SER A 1 91 ? -40.432 -14.706 35.231 1.00 50.38 91 SER A O 1
ATOM 746 N N . SER A 1 92 ? -39.945 -12.520 35.318 1.00 49.53 92 SER A N 1
ATOM 747 C CA . SER A 1 92 ? -40.329 -12.298 36.726 1.00 49.53 92 SER A CA 1
ATOM 748 C C . SER A 1 92 ? -41.749 -11.723 36.911 1.00 49.53 92 SER A C 1
ATOM 750 O O . SER A 1 92 ? -42.094 -11.293 38.013 1.00 49.53 92 SER A O 1
ATOM 752 N N . ARG A 1 93 ? -42.585 -11.665 35.864 1.00 47.75 93 ARG A N 1
ATOM 753 C CA . ARG A 1 93 ? -43.966 -11.145 35.947 1.00 47.75 93 ARG A CA 1
ATOM 754 C C . ARG A 1 93 ? -44.993 -12.039 35.247 1.00 47.75 93 ARG A C 1
ATOM 756 O O . ARG A 1 93 ? -45.743 -11.545 34.421 1.00 47.75 93 ARG A O 1
ATOM 763 N N . THR A 1 94 ? -45.055 -13.320 35.593 1.00 48.16 94 THR A N 1
ATOM 764 C CA . THR A 1 94 ? -46.269 -14.143 35.423 1.00 48.16 94 THR A CA 1
ATOM 765 C C . THR A 1 94 ? -46.196 -15.318 36.396 1.00 48.16 94 THR A C 1
ATOM 767 O O . THR A 1 94 ? -45.690 -16.383 36.046 1.00 48.16 94 THR A O 1
ATOM 770 N N . GLU A 1 95 ? -46.664 -15.119 37.628 1.00 49.44 95 GLU A N 1
ATOM 771 C CA . GLU A 1 95 ? -47.299 -16.227 38.338 1.00 49.44 95 GLU A CA 1
ATOM 772 C C . GLU A 1 95 ? -48.742 -16.334 37.824 1.00 49.44 95 GLU A C 1
ATOM 774 O O . GLU A 1 95 ? -49.396 -15.324 37.561 1.00 49.44 95 GLU A O 1
ATOM 779 N N . ASP A 1 96 ? -49.160 -17.588 37.670 1.00 50.78 96 ASP A N 1
ATOM 780 C CA . ASP A 1 96 ? -50.514 -18.106 37.474 1.00 50.78 96 ASP A CA 1
ATOM 781 C C . ASP A 1 96 ? -51.018 -18.462 36.056 1.00 50.78 96 ASP A C 1
ATOM 783 O O . ASP A 1 96 ? -51.158 -17.649 35.146 1.00 50.78 96 ASP A O 1
ATOM 787 N N . VAL A 1 97 ? -51.431 -19.740 35.992 1.00 46.72 97 VAL A N 1
ATOM 788 C CA . VAL A 1 97 ? -52.315 -20.449 35.044 1.00 46.72 97 VAL A CA 1
ATOM 789 C C . VAL A 1 97 ? -51.666 -21.217 33.877 1.00 46.72 97 VAL A C 1
ATOM 791 O O . VAL A 1 97 ? -51.521 -20.747 32.757 1.00 46.72 97 VAL A O 1
ATOM 794 N N . ASN A 1 98 ? -51.374 -22.490 34.180 1.00 57.94 98 ASN A N 1
ATOM 795 C CA . ASN A 1 98 ? -51.711 -23.704 33.418 1.00 57.94 98 ASN A CA 1
ATOM 796 C C . ASN A 1 98 ? -51.973 -23.556 31.899 1.00 57.94 98 ASN A C 1
ATOM 798 O O . ASN A 1 98 ? -53.044 -23.118 31.483 1.00 57.94 98 ASN A O 1
ATOM 802 N N . GLY A 1 99 ? -51.051 -24.067 31.077 1.00 42.66 99 GLY A N 1
ATOM 803 C CA . GLY A 1 99 ? -51.254 -24.209 29.636 1.00 42.66 99 GLY A CA 1
ATOM 804 C C . GLY A 1 99 ? -50.112 -24.948 28.944 1.00 42.66 99 GLY A C 1
ATOM 805 O O . GLY A 1 99 ? -49.147 -24.339 28.495 1.00 42.66 99 GLY A O 1
ATOM 806 N N . ASN A 1 100 ? -50.242 -26.271 28.843 1.00 51.78 100 ASN A N 1
ATOM 807 C CA . ASN A 1 100 ? -49.459 -27.134 27.960 1.00 51.78 100 ASN A CA 1
ATOM 808 C C . ASN A 1 100 ? -49.378 -26.541 26.537 1.00 51.78 100 ASN A C 1
ATOM 810 O O . ASN A 1 100 ? -50.354 -26.601 25.790 1.00 51.78 100 ASN A O 1
ATOM 814 N N . THR A 1 101 ? -48.225 -25.990 26.152 1.00 48.31 101 THR A N 1
ATOM 815 C CA . THR A 1 101 ? -47.926 -25.613 24.764 1.00 48.31 101 THR A CA 1
ATOM 816 C C . THR A 1 101 ? -46.532 -26.120 24.401 1.00 48.31 101 THR A C 1
ATOM 818 O O . THR A 1 101 ? -45.540 -25.811 25.054 1.00 48.31 101 THR A O 1
ATOM 821 N N . GLY A 1 102 ? -46.486 -27.002 23.400 1.00 52.44 102 GLY A N 1
ATOM 822 C CA . GLY A 1 102 ? -45.284 -27.705 22.970 1.00 52.44 102 GLY A CA 1
ATOM 823 C C . GLY A 1 102 ? -44.246 -26.761 22.372 1.00 52.44 102 GLY A C 1
ATOM 824 O O . GLY A 1 102 ? -44.453 -26.184 21.306 1.00 52.44 102 GLY A O 1
ATOM 825 N N . SER A 1 103 ? -43.106 -26.651 23.046 1.00 47.91 103 SER A N 1
ATOM 826 C CA . SER A 1 103 ? -41.922 -25.949 22.561 1.00 47.91 103 SER A CA 1
ATOM 827 C C . SER A 1 103 ? -41.244 -26.778 21.468 1.00 47.91 103 SER A C 1
ATOM 829 O O . SER A 1 103 ? -40.532 -27.739 21.755 1.00 47.91 103 SER A O 1
ATOM 831 N N . GLY A 1 104 ? -41.476 -26.426 20.202 1.00 54.81 104 GLY A N 1
ATOM 832 C CA . GLY A 1 104 ? -40.677 -26.937 19.085 1.00 54.81 104 GLY A CA 1
ATOM 833 C C . GLY A 1 104 ? -39.203 -26.518 19.228 1.00 54.81 104 GLY A C 1
ATOM 834 O O . GLY A 1 104 ? -38.929 -25.451 19.786 1.00 54.81 104 GLY A O 1
ATOM 835 N N . PRO A 1 105 ? -38.239 -27.331 18.756 1.00 53.41 105 PRO A N 1
ATOM 836 C CA . PRO A 1 105 ? -36.824 -27.022 18.909 1.00 53.41 105 PRO A CA 1
ATOM 837 C C . PRO A 1 105 ? -36.483 -25.749 18.124 1.00 53.41 105 PRO A C 1
ATOM 839 O O . PRO A 1 105 ? -36.772 -25.638 16.932 1.00 53.41 105 PRO A O 1
ATOM 842 N N . GLY A 1 106 ? -35.895 -24.771 18.816 1.00 56.81 106 GLY A N 1
ATOM 843 C CA . GLY A 1 106 ? -35.441 -23.517 18.220 1.00 56.81 106 GLY A CA 1
ATOM 844 C C . GLY A 1 106 ? -34.335 -23.724 17.172 1.00 56.81 106 GLY A C 1
ATOM 845 O O . GLY A 1 106 ? -33.709 -24.785 17.128 1.00 56.81 106 GLY A O 1
ATOM 846 N N . PRO A 1 107 ? -34.087 -22.721 16.312 1.00 60.12 107 PRO A N 1
ATOM 847 C CA . PRO A 1 107 ? -33.114 -22.817 15.227 1.00 60.12 107 PRO A CA 1
ATOM 848 C C . PRO A 1 107 ? -31.709 -23.141 15.756 1.00 60.12 107 PRO A C 1
ATOM 850 O O . PRO A 1 107 ? -31.191 -22.442 16.627 1.00 60.12 107 PRO A O 1
ATOM 853 N N . GLN A 1 108 ? -31.082 -24.187 15.212 1.00 64.12 108 GLN A N 1
ATOM 854 C CA . GLN A 1 108 ? -29.745 -24.623 15.608 1.00 64.12 108 GLN A CA 1
ATOM 855 C C . GLN A 1 108 ? -28.700 -23.919 14.729 1.00 64.12 108 GLN A C 1
ATOM 857 O O . GLN A 1 108 ? -28.771 -23.943 13.498 1.00 64.12 108 GLN A O 1
ATOM 862 N N . LEU A 1 109 ? -27.740 -23.244 15.365 1.00 61.12 109 LEU A N 1
ATOM 863 C CA . LEU A 1 109 ? -26.638 -22.561 14.687 1.00 61.12 109 LEU A CA 1
ATOM 864 C C . LEU A 1 109 ? -25.469 -23.537 14.523 1.00 61.12 109 LEU A C 1
ATOM 866 O O . LEU A 1 109 ? -24.943 -24.032 15.518 1.00 61.12 109 LEU A O 1
ATOM 870 N N . GLN A 1 110 ? -25.053 -23.791 13.281 1.00 61.75 110 GLN A N 1
ATOM 871 C CA . GLN A 1 110 ? -23.894 -24.633 12.969 1.00 61.75 110 GLN A CA 1
ATOM 872 C C . GLN A 1 110 ? -22.763 -23.757 12.419 1.00 61.75 110 GLN A C 1
ATOM 874 O O . GLN A 1 110 ? -22.983 -22.933 11.528 1.00 61.75 110 GLN A O 1
ATOM 879 N N . GLN A 1 111 ? -21.558 -23.917 12.970 1.00 60.47 111 GLN A N 1
ATOM 880 C CA . GLN A 1 111 ? -20.346 -23.262 12.477 1.00 60.47 111 GLN A CA 1
ATOM 881 C C . GLN A 1 111 ? -19.689 -24.138 11.413 1.00 60.47 111 GLN A C 1
ATOM 883 O O . GLN A 1 111 ? -19.261 -25.246 11.722 1.00 60.47 111 GLN A O 1
ATOM 888 N N . ASP A 1 112 ? -19.569 -23.606 10.198 1.00 53.25 112 ASP A N 1
ATOM 889 C CA . ASP A 1 112 ? -18.769 -24.177 9.116 1.00 53.25 112 ASP A CA 1
ATOM 890 C C . ASP A 1 112 ? -17.901 -23.069 8.511 1.00 53.25 112 ASP A C 1
ATOM 892 O O . ASP A 1 112 ? -18.381 -21.969 8.235 1.00 53.25 112 ASP A O 1
ATOM 896 N N . PHE A 1 113 ? -16.606 -23.342 8.329 1.00 62.12 113 PHE A N 1
ATOM 897 C CA . PHE A 1 113 ? -15.641 -22.433 7.686 1.00 62.12 113 PHE A CA 1
ATOM 898 C C . PHE A 1 113 ? -15.673 -20.973 8.191 1.00 62.12 113 PHE A C 1
ATOM 900 O O . PHE A 1 113 ? -15.484 -20.033 7.423 1.00 62.12 113 PHE A O 1
ATOM 907 N N . GLY A 1 114 ? -15.904 -20.775 9.493 1.00 70.38 114 GLY A N 1
ATOM 908 C CA . GLY A 1 114 ? -15.860 -19.455 10.132 1.00 70.38 114 GLY A CA 1
ATOM 909 C C . GLY A 1 114 ? -17.064 -18.546 9.859 1.00 70.38 114 GLY A C 1
ATOM 910 O O . GLY A 1 114 ? -17.038 -17.394 10.282 1.00 70.38 114 GLY A O 1
ATOM 911 N N . MET A 1 115 ? -18.124 -19.035 9.204 1.00 61.91 115 MET A N 1
ATOM 912 C CA . MET A 1 115 ? -19.349 -18.267 8.967 1.00 61.91 115 MET A CA 1
ATOM 913 C C . MET A 1 115 ? -20.543 -18.945 9.650 1.00 61.91 115 MET A C 1
ATOM 915 O O . MET A 1 115 ? -20.774 -20.142 9.491 1.00 61.91 115 MET A O 1
ATOM 919 N N . MET A 1 116 ? -21.290 -18.188 10.458 1.00 72.44 116 MET A N 1
ATOM 920 C CA . MET A 1 116 ? -22.423 -18.713 11.226 1.00 72.44 116 MET A CA 1
ATOM 921 C C . MET A 1 116 ? -23.694 -18.640 10.376 1.00 72.44 116 MET A C 1
ATOM 923 O O . MET A 1 116 ? -24.086 -17.552 9.952 1.00 72.44 116 MET A O 1
ATOM 927 N N . ARG A 1 117 ? -24.342 -19.783 10.114 1.00 73.56 117 ARG A N 1
ATOM 928 C CA . ARG A 1 117 ? -25.627 -19.833 9.395 1.00 73.56 117 ARG A CA 1
ATOM 929 C C . ARG A 1 117 ? -26.716 -20.491 10.239 1.00 73.56 117 ARG A C 1
ATOM 931 O O . ARG A 1 117 ? -26.446 -21.411 11.008 1.00 73.5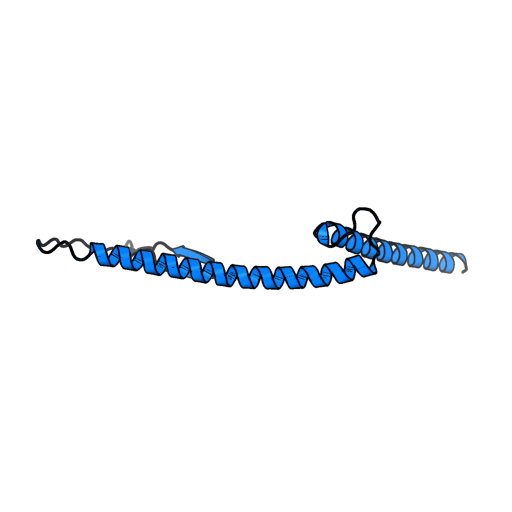6 117 ARG A O 1
ATOM 938 N N . ILE A 1 118 ? -27.954 -20.031 10.063 1.00 65.56 118 ILE A N 1
ATOM 939 C CA . ILE A 1 118 ? -29.140 -20.608 10.706 1.00 65.56 118 ILE A CA 1
ATOM 940 C C . ILE A 1 118 ? -29.531 -21.884 9.952 1.00 65.56 118 ILE A C 1
ATOM 942 O O . ILE A 1 118 ? -29.789 -21.827 8.749 1.00 65.56 118 ILE A O 1
ATOM 946 N N . VAL A 1 119 ? -29.583 -23.024 10.647 1.00 65.62 119 VAL A N 1
ATOM 947 C CA . VAL A 1 119 ? -30.104 -24.284 10.100 1.00 65.62 119 VAL A CA 1
ATOM 948 C C . VAL A 1 119 ? -31.443 -24.582 10.773 1.00 65.62 119 VAL A C 1
ATOM 950 O O . VAL A 1 119 ? -31.535 -24.735 11.990 1.00 65.62 119 VAL A O 1
ATOM 953 N N . SER A 1 120 ? -32.512 -24.640 9.981 1.00 57.75 120 SER A N 1
ATOM 954 C CA . SER A 1 120 ? -33.813 -25.126 10.438 1.00 57.75 120 SER A CA 1
ATOM 955 C C . SER A 1 120 ? -33.740 -26.643 10.618 1.00 57.75 120 SER A C 1
ATOM 957 O O . SER A 1 120 ? -33.470 -27.356 9.649 1.00 57.75 120 SER A O 1
ATOM 959 N N . GLY A 1 121 ? -33.968 -27.133 11.839 1.00 55.50 121 GLY A N 1
ATOM 960 C CA . GLY A 1 121 ? -34.022 -28.563 12.139 1.00 55.50 121 GLY A CA 1
ATOM 961 C C . GLY A 1 121 ? -35.123 -29.246 11.328 1.00 55.50 121 GLY A C 1
ATOM 962 O O . GLY A 1 121 ? -36.308 -29.073 11.605 1.00 55.50 121 GLY A O 1
ATOM 963 N N . GLY A 1 122 ? -34.734 -29.994 10.295 1.00 46.03 122 GLY A N 1
ATOM 964 C CA . GLY A 1 122 ? -35.652 -30.794 9.495 1.00 46.03 122 GLY A CA 1
ATOM 965 C C . GLY A 1 122 ? -36.182 -31.963 10.317 1.00 46.03 122 GLY A C 1
ATOM 966 O O . GLY A 1 122 ? -35.426 -32.862 10.681 1.00 46.03 122 GLY A O 1
ATOM 967 N N . SER A 1 123 ? -37.485 -31.957 10.601 1.00 47.28 123 SER A N 1
ATOM 968 C CA . SER A 1 123 ? -38.195 -33.146 11.071 1.00 47.28 123 SER A CA 1
ATOM 969 C C . SER A 1 123 ? -38.174 -34.194 9.963 1.00 47.28 123 SER A C 1
ATOM 971 O O . SER A 1 123 ? -38.849 -34.042 8.947 1.00 47.28 123 SER A O 1
ATOM 973 N N . ASN A 1 124 ? -37.393 -35.255 10.155 1.00 46.03 124 ASN A N 1
ATOM 974 C CA . ASN A 1 124 ? -37.403 -36.425 9.286 1.00 46.03 124 ASN A CA 1
ATOM 975 C C . ASN A 1 124 ? -38.624 -37.285 9.657 1.00 46.03 124 ASN A C 1
ATOM 977 O O . ASN A 1 124 ? -38.531 -38.256 10.404 1.00 46.03 124 ASN A O 1
ATOM 981 N N . GLY A 1 125 ? -39.801 -36.854 9.200 1.00 40.38 125 GLY A N 1
ATOM 982 C CA . GLY A 1 125 ? -41.027 -37.639 9.255 1.00 40.38 125 GLY A CA 1
ATOM 983 C C . GLY A 1 125 ? -41.016 -38.657 8.123 1.00 40.38 125 GLY A C 1
ATOM 984 O O . GLY A 1 125 ? -41.318 -38.310 6.984 1.00 40.38 125 GLY A O 1
ATOM 985 N N . GLY A 1 126 ? -40.636 -39.894 8.442 1.00 46.66 126 GLY A N 1
ATOM 986 C CA . GLY A 1 126 ? -40.773 -41.030 7.539 1.00 46.66 126 GLY A CA 1
ATOM 987 C C . GLY A 1 126 ? -42.224 -41.193 7.092 1.00 46.66 126 GLY A C 1
ATOM 988 O O . GLY A 1 126 ? -43.143 -41.146 7.910 1.00 46.66 126 GLY A O 1
ATOM 989 N N . GLN A 1 127 ? -42.416 -41.376 5.790 1.00 42.41 127 GLN A N 1
ATOM 990 C CA . GLN A 1 127 ? -43.666 -41.865 5.230 1.00 42.41 127 GLN A CA 1
ATOM 991 C C . GLN A 1 127 ? -43.434 -43.275 4.696 1.00 42.41 127 GLN A C 1
ATOM 993 O O . GLN A 1 127 ? -42.433 -43.551 4.035 1.00 42.41 127 GLN A O 1
ATOM 998 N N . ASN A 1 128 ? -44.355 -44.129 5.126 1.00 41.50 128 ASN A N 1
ATOM 999 C CA . ASN A 1 128 ? -44.535 -45.540 4.830 1.00 41.50 128 ASN A CA 1
ATOM 1000 C C . ASN A 1 128 ? -45.067 -45.740 3.405 1.00 41.50 128 ASN A C 1
ATOM 1002 O O . ASN A 1 128 ? -45.843 -44.861 2.963 1.00 41.50 128 ASN A O 1
#

Radius of gyration: 31.64 Å; Cα contacts (8 Å, |Δi|>4): 39; chains: 1; bounding box: 79×64×75 Å

Sequence (128 aa):
MNEKRRRRRESHNAVERRRRDNINEKIQELSTLLPEIYVDSANKPNKGVILRKSVDYIRHLQQLVASQTNRNQELEAQLQARNQAASNGASSRTEDVNGNTGSGPGPQLQQDFGMMRIVSGGSNGGQN

InterPro domains:
  IPR011598 Myc-type, basic helix-loop-helix (bHLH) domain [PF00010] (8-62)
  IPR011598 Myc-type, basic helix-loop-helix (bHLH) domain [PS50888] (7-61)
  IPR011598 Myc-type, basic helix-loop-helix (bHLH) domain [SM00353] (13-67)
  IPR036638 Helix-loop-helix DNA-binding domain superfamily [G3DSA:4.10.280.10] (1-75)
  IPR036638 Helix-loop-helix DNA-binding domain superfamily [SSF47459] (4-84)

Solvent-accessible surface area (backbone atoms only — not comparable to full-atom values): 8030 Å² total; per-residue (Å²): 115,68,66,65,56,48,53,51,50,52,53,50,52,55,51,53,49,52,54,53,49,54,54,50,49,53,52,52,52,51,52,71,73,49,61,66,95,80,48,62,88,91,52,87,78,52,72,69,56,39,54,52,52,47,54,53,49,52,53,49,49,55,51,50,53,53,52,50,51,54,50,49,51,52,51,51,50,51,51,52,54,52,52,52,52,56,54,59,64,60,72,76,75,74,86,87,79,92,76,98,71,88,81,72,86,72,75,48,76,51,83,53,96,90,46,84,47,85,40,76,81,76,81,84,75,83,81,132

Foldseek 3Di:
DVVVVVVVVVVVVVVVVVVVVVVVVVLVVLVVVQDCVQPPPVDDDDSVSSVVSSVVVVVVVVVVVVVVVVVVVVVVVVVVVVVVVVVVVVVPPDDDDDDDDDDDDDWDWDDDPNDIDTDDDDDPDDDD

Organism: NCBI:txid41804

Mean predicted aligned error: 15.49 Å

pLDDT: mean 80.15, std 19.3, range [40.38, 98.62]